Protein AF-T1CJJ9-F1 (afdb_monomer)

Mean predicted aligned error: 7.76 Å

Structure (mmCIF, N/CA/C/O backbone):
data_AF-T1CJJ9-F1
#
_entry.id   AF-T1CJJ9-F1
#
loop_
_atom_site.group_PDB
_atom_site.id
_atom_site.type_symbol
_atom_site.label_atom_id
_atom_site.label_alt_id
_atom_site.label_comp_id
_atom_site.label_asym_id
_atom_site.label_entity_id
_atom_site.label_seq_id
_atom_site.pdbx_PDB_ins_code
_atom_site.Cartn_x
_atom_site.Cartn_y
_atom_site.Cartn_z
_atom_site.occupancy
_atom_site.B_iso_or_equiv
_atom_site.auth_seq_id
_atom_site.auth_comp_id
_atom_site.auth_asym_id
_atom_site.auth_atom_id
_atom_site.pdbx_PDB_model_num
ATOM 1 N N . ALA A 1 1 ? 12.011 -10.398 -24.513 1.00 62.94 1 ALA A N 1
ATOM 2 C CA . ALA A 1 1 ? 10.992 -9.507 -23.919 1.00 62.94 1 ALA A CA 1
ATOM 3 C C . ALA A 1 1 ? 11.037 -8.155 -24.630 1.00 62.94 1 ALA A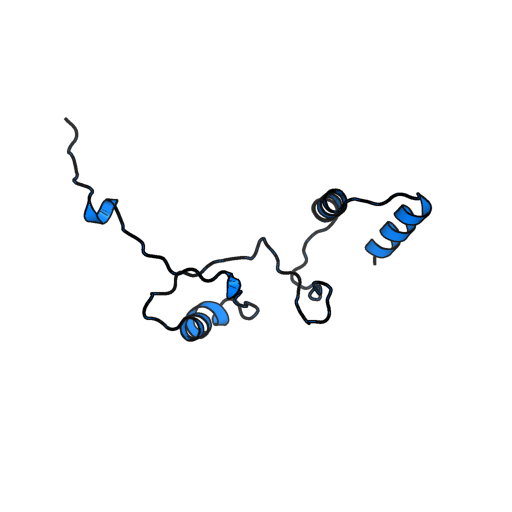 C 1
ATOM 5 O O . ALA A 1 1 ? 12.089 -7.797 -25.141 1.00 62.94 1 ALA A O 1
ATOM 6 N N . VAL A 1 2 ? 9.932 -7.409 -24.703 1.00 77.94 2 VAL A N 1
ATOM 7 C CA . VAL A 1 2 ? 9.904 -6.070 -25.335 1.00 77.94 2 VAL A CA 1
ATOM 8 C C . VAL A 1 2 ? 10.896 -5.110 -24.662 1.00 77.94 2 VAL A C 1
ATOM 10 O O . VAL A 1 2 ? 11.548 -4.328 -25.345 1.00 77.94 2 VAL A O 1
ATOM 13 N N . TRP A 1 3 ? 11.085 -5.251 -23.348 1.00 80.56 3 TRP A N 1
ATOM 14 C CA . TRP A 1 3 ? 11.996 -4.432 -22.549 1.00 80.56 3 TRP A CA 1
ATOM 15 C C . TRP A 1 3 ? 13.460 -4.485 -23.007 1.00 80.56 3 TRP A C 1
ATOM 17 O O . TRP A 1 3 ? 14.063 -3.438 -23.216 1.00 80.56 3 TRP A O 1
ATOM 27 N N . SER A 1 4 ? 14.009 -5.677 -23.269 1.00 83.75 4 SER A N 1
ATOM 28 C CA . SER A 1 4 ? 15.415 -5.814 -23.684 1.00 83.75 4 SER A CA 1
ATOM 29 C C . SER A 1 4 ? 15.702 -5.084 -25.001 1.00 83.75 4 SER A C 1
ATOM 31 O O . SER A 1 4 ? 16.732 -4.443 -25.152 1.00 83.75 4 SER A O 1
ATOM 33 N N . ARG A 1 5 ? 14.738 -5.083 -25.934 1.00 88.12 5 ARG A N 1
ATOM 34 C CA . ARG A 1 5 ? 14.858 -4.342 -27.201 1.00 88.12 5 ARG A CA 1
ATOM 35 C C . ARG A 1 5 ? 14.878 -2.826 -26.991 1.00 88.12 5 ARG A C 1
ATOM 37 O O . ARG A 1 5 ? 15.508 -2.111 -27.763 1.00 88.12 5 ARG A O 1
ATOM 44 N N . ILE A 1 6 ? 14.167 -2.326 -25.980 1.00 87.06 6 ILE A N 1
ATOM 45 C CA . ILE A 1 6 ? 14.169 -0.899 -25.630 1.00 87.06 6 ILE A CA 1
ATOM 46 C C . ILE A 1 6 ? 15.524 -0.521 -25.039 1.00 87.06 6 ILE A C 1
ATOM 48 O O . ILE A 1 6 ? 16.079 0.507 -25.423 1.00 87.06 6 ILE A O 1
ATOM 52 N N . GLU A 1 7 ? 16.076 -1.356 -24.158 1.00 87.06 7 GLU A N 1
ATOM 53 C CA . GLU A 1 7 ? 17.417 -1.154 -23.601 1.00 87.06 7 GLU A CA 1
ATOM 54 C C . GLU A 1 7 ? 18.471 -1.102 -24.713 1.00 87.06 7 GLU A C 1
ATOM 56 O O . GLU A 1 7 ? 19.236 -0.137 -24.773 1.00 87.06 7 GLU A O 1
ATOM 61 N N . ASP A 1 8 ? 18.438 -2.046 -25.659 1.00 91.69 8 ASP A N 1
ATOM 62 C CA . ASP A 1 8 ? 19.334 -2.059 -26.822 1.00 91.69 8 ASP A CA 1
ATOM 63 C C . ASP A 1 8 ? 19.235 -0.758 -27.643 1.00 91.69 8 ASP A C 1
ATOM 65 O O . ASP A 1 8 ? 20.250 -0.165 -28.024 1.00 91.69 8 ASP A O 1
ATOM 69 N N . LEU A 1 9 ? 18.015 -0.260 -27.883 1.00 91.94 9 LEU A N 1
ATOM 70 C CA . LEU A 1 9 ? 17.779 0.995 -28.606 1.00 91.94 9 LEU A CA 1
ATOM 71 C C . LEU A 1 9 ? 18.300 2.223 -27.849 1.00 91.94 9 LEU A C 1
ATOM 73 O O . LEU A 1 9 ? 18.865 3.130 -28.468 1.00 91.94 9 LEU A O 1
ATOM 77 N N . LEU A 1 10 ? 18.110 2.277 -26.529 1.00 91.75 10 LEU A N 1
ATOM 78 C CA . LEU A 1 10 ? 18.617 3.364 -25.688 1.00 91.75 10 LEU A CA 1
ATOM 79 C C . LEU A 1 10 ? 20.149 3.377 -25.681 1.00 91.75 10 LEU A C 1
ATOM 81 O O . LEU A 1 10 ? 20.754 4.435 -25.889 1.00 91.75 10 LEU A O 1
ATOM 85 N N . HIS A 1 11 ? 20.768 2.201 -25.554 1.00 92.50 11 HIS A N 1
ATOM 86 C CA . HIS A 1 11 ? 22.216 2.029 -25.632 1.00 92.50 11 HIS A CA 1
ATOM 87 C C . HIS A 1 11 ? 22.780 2.466 -26.986 1.00 92.50 11 HIS A C 1
ATOM 89 O O . HIS A 1 11 ? 23.711 3.274 -27.022 1.00 92.50 11 HIS A O 1
ATOM 95 N N . ALA A 1 12 ? 22.186 2.015 -28.096 1.00 94.62 12 A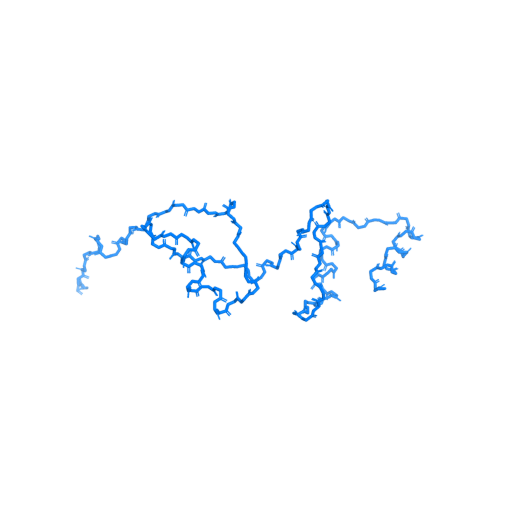LA A N 1
ATOM 96 C CA . ALA A 1 12 ? 22.603 2.407 -29.444 1.00 94.62 12 ALA A CA 1
ATOM 97 C C . ALA A 1 12 ? 22.534 3.930 -29.660 1.00 94.62 12 ALA A C 1
ATOM 99 O O . ALA A 1 12 ? 23.380 4.511 -30.341 1.00 94.62 12 ALA A O 1
ATOM 100 N N . ARG A 1 13 ? 21.556 4.597 -29.036 1.00 94.19 13 ARG A N 1
ATOM 101 C CA . ARG A 1 13 ? 21.373 6.056 -29.096 1.00 94.19 13 ARG A CA 1
ATOM 102 C C . ARG A 1 13 ? 22.205 6.834 -28.073 1.00 94.19 13 ARG A C 1
ATOM 104 O O . ARG A 1 13 ? 22.093 8.057 -28.034 1.00 94.19 13 ARG A O 1
ATOM 111 N N . LYS A 1 14 ? 23.015 6.159 -27.245 1.00 92.25 14 LYS A N 1
ATOM 112 C CA . LYS A 1 14 ? 23.754 6.757 -26.114 1.00 92.25 14 LYS A CA 1
ATOM 113 C C . LYS A 1 14 ? 22.852 7.597 -25.199 1.00 92.25 14 LYS A C 1
ATOM 115 O O . LYS A 1 14 ? 23.284 8.605 -24.643 1.00 92.25 14 LYS A O 1
ATOM 120 N N . SER A 1 15 ? 21.592 7.191 -25.067 1.00 91.12 15 SER A N 1
ATOM 121 C CA . SER A 1 15 ? 20.594 7.872 -24.250 1.00 91.12 15 SER A CA 1
ATOM 122 C C . SER A 1 15 ? 20.200 6.990 -23.076 1.00 91.12 15 SER A C 1
ATOM 124 O O . SER A 1 15 ? 20.257 5.765 -23.149 1.00 91.12 15 SER A O 1
ATOM 126 N N . ARG A 1 16 ? 19.798 7.617 -21.974 1.00 89.56 16 ARG A N 1
ATOM 127 C CA . ARG A 1 16 ? 19.307 6.921 -20.790 1.00 89.56 16 ARG A CA 1
ATOM 128 C C . ARG A 1 16 ? 18.081 7.645 -20.274 1.00 89.56 16 ARG A C 1
ATOM 130 O O . ARG A 1 16 ? 18.141 8.838 -19.997 1.00 89.56 16 ARG A O 1
ATOM 137 N N . TRP A 1 17 ? 17.000 6.901 -20.092 1.00 91.44 17 TRP A N 1
ATOM 138 C CA . TRP A 1 17 ? 15.808 7.421 -19.439 1.00 91.44 17 TRP A CA 1
ATOM 139 C C . TRP A 1 17 ? 16.014 7.557 -17.932 1.00 91.44 17 TRP A C 1
ATOM 141 O O . TRP A 1 17 ? 16.534 6.649 -17.273 1.00 91.44 17 TRP A O 1
ATOM 151 N N . LYS A 1 18 ? 15.549 8.678 -17.382 1.00 91.88 18 LYS A N 1
ATOM 152 C CA . LYS A 1 18 ? 15.343 8.869 -15.945 1.00 91.88 18 LYS A CA 1
ATOM 153 C C . LYS A 1 18 ? 14.225 7.946 -15.456 1.00 91.88 18 LYS A C 1
ATOM 155 O O . LYS A 1 18 ? 13.371 7.506 -16.224 1.00 91.88 18 LYS A O 1
ATOM 160 N N . ALA A 1 19 ? 14.172 7.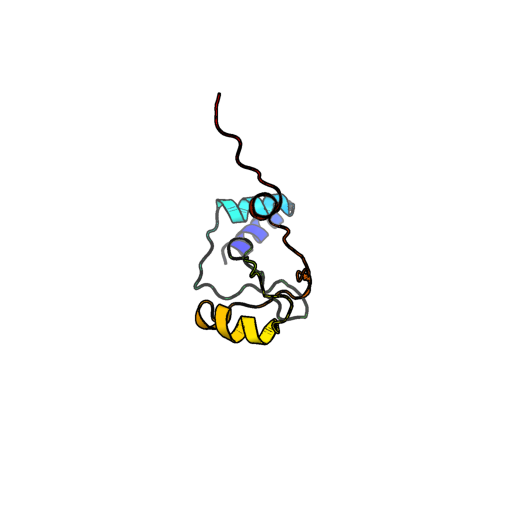713 -14.145 1.00 88.19 19 ALA A N 1
ATOM 161 C CA . ALA A 1 19 ? 13.133 6.879 -13.536 1.00 88.19 19 ALA A CA 1
ATOM 162 C C . ALA A 1 19 ? 11.705 7.368 -13.853 1.00 88.19 19 ALA A C 1
ATOM 164 O O . ALA A 1 19 ? 10.798 6.560 -14.020 1.00 88.19 19 ALA A O 1
ATOM 165 N N . THR A 1 20 ? 11.497 8.682 -13.973 1.00 92.81 20 THR A N 1
ATOM 166 C CA . THR A 1 20 ? 10.201 9.275 -14.340 1.00 92.81 20 THR A CA 1
ATOM 167 C C . THR A 1 20 ? 9.778 8.929 -15.765 1.00 92.81 20 THR A C 1
ATOM 169 O O . THR A 1 20 ? 8.615 8.620 -15.992 1.00 92.81 20 THR A O 1
ATOM 172 N N . GLU A 1 21 ? 10.713 8.933 -16.715 1.00 92.56 21 GLU A N 1
ATOM 173 C CA . GLU A 1 21 ? 10.448 8.601 -18.121 1.00 92.56 21 GLU A CA 1
ATOM 174 C C . GLU A 1 21 ? 10.160 7.105 -18.284 1.00 92.56 21 GLU A C 1
ATOM 176 O O . GLU A 1 21 ? 9.224 6.732 -18.985 1.00 92.56 21 GLU A O 1
ATOM 181 N N . GLN A 1 22 ? 10.890 6.248 -17.563 1.00 88.88 22 GLN A N 1
ATOM 182 C CA . GLN A 1 22 ? 10.611 4.808 -17.525 1.00 88.88 22 GLN A CA 1
ATOM 183 C C . GLN A 1 22 ? 9.222 4.513 -16.946 1.00 88.88 22 GLN A C 1
ATOM 185 O O . GLN A 1 22 ? 8.482 3.699 -17.498 1.00 88.88 22 GLN A O 1
ATOM 190 N N . LYS A 1 23 ? 8.846 5.197 -15.855 1.00 88.12 23 LYS A N 1
ATOM 191 C CA . LYS A 1 23 ? 7.504 5.089 -15.265 1.00 88.12 23 LYS A CA 1
ATOM 192 C C . LYS A 1 23 ? 6.421 5.543 -16.242 1.00 88.12 23 LYS A C 1
ATOM 194 O O . LYS A 1 23 ? 5.441 4.824 -16.411 1.00 88.12 23 LYS A O 1
ATOM 199 N N . LEU A 1 24 ? 6.621 6.681 -16.912 1.00 92.38 24 LEU A N 1
ATOM 200 C CA . LEU A 1 24 ? 5.691 7.189 -17.921 1.00 92.38 24 LEU A CA 1
ATOM 201 C C . LEU A 1 24 ? 5.519 6.182 -19.066 1.00 92.38 24 LEU A C 1
ATOM 203 O O . LEU A 1 24 ? 4.392 5.841 -19.415 1.00 92.38 24 LEU A O 1
ATOM 207 N N . TYR A 1 25 ? 6.622 5.644 -19.591 1.00 90.38 25 TYR A N 1
ATOM 208 C CA . TYR A 1 25 ? 6.582 4.621 -20.632 1.00 90.38 25 TYR A CA 1
ATOM 209 C C . TYR A 1 25 ? 5.782 3.386 -20.195 1.00 90.38 25 TYR A C 1
ATOM 211 O O . TYR A 1 25 ? 4.860 2.985 -20.904 1.00 90.38 25 TYR A O 1
ATOM 219 N N . ARG A 1 26 ? 6.075 2.823 -19.009 1.00 87.56 26 ARG A N 1
ATOM 220 C CA . ARG A 1 26 ? 5.311 1.690 -18.454 1.00 87.56 26 ARG A CA 1
ATOM 221 C C . ARG A 1 26 ? 3.820 2.033 -18.357 1.00 87.56 26 ARG A C 1
ATOM 223 O O . ARG A 1 26 ? 2.997 1.250 -18.808 1.00 87.56 26 ARG A O 1
ATOM 230 N N . SER A 1 27 ? 3.467 3.212 -17.847 1.00 88.94 27 SER A N 1
ATOM 231 C CA . SER A 1 27 ? 2.058 3.598 -17.678 1.00 88.94 27 SER A CA 1
ATOM 232 C C . SER A 1 27 ? 1.275 3.775 -18.985 1.00 88.94 27 SER A C 1
ATOM 234 O O . SER A 1 27 ? 0.066 3.585 -18.986 1.00 88.94 27 SER A O 1
ATOM 236 N N . VAL A 1 28 ? 1.942 4.146 -20.085 1.00 93.56 28 VAL A N 1
ATOM 237 C CA . VAL A 1 28 ? 1.280 4.451 -21.368 1.00 93.56 28 VAL A CA 1
ATOM 238 C C . VAL A 1 28 ? 1.265 3.249 -22.311 1.00 93.56 28 VAL A C 1
ATOM 240 O O . VAL A 1 28 ? 0.289 3.034 -23.021 1.00 93.56 28 VAL A O 1
ATOM 243 N N . PHE A 1 29 ? 2.356 2.483 -22.354 1.00 90.38 29 PHE A N 1
ATOM 244 C CA . PHE A 1 29 ? 2.570 1.440 -23.364 1.00 90.38 29 PHE A CA 1
ATOM 245 C C . PHE A 1 29 ? 2.450 0.017 -22.820 1.00 90.38 29 PHE A C 1
ATOM 247 O O . PHE A 1 29 ? 2.630 -0.938 -23.575 1.00 90.38 29 PHE A O 1
ATOM 254 N N . THR A 1 30 ? 2.188 -0.146 -21.523 1.00 88.81 30 THR A N 1
ATOM 255 C CA . THR A 1 30 ? 2.006 -1.462 -20.905 1.00 88.81 30 THR A CA 1
ATOM 256 C C . THR A 1 30 ? 0.714 -1.497 -20.106 1.00 88.81 30 THR A C 1
ATOM 258 O O . THR A 1 30 ? 0.221 -0.464 -19.662 1.00 88.81 30 THR A O 1
ATOM 261 N N . GLN A 1 31 ? 0.178 -2.699 -19.927 1.00 87.62 31 GLN A N 1
ATOM 262 C CA . GLN A 1 31 ? -0.956 -2.960 -19.054 1.00 87.62 31 GLN A CA 1
ATOM 263 C C . GLN A 1 31 ? -0.544 -3.975 -17.995 1.00 87.62 31 GLN A C 1
ATOM 265 O O . GLN A 1 31 ? 0.366 -4.779 -18.218 1.00 87.62 31 GLN A O 1
ATOM 270 N N . LYS A 1 32 ? -1.210 -3.919 -16.848 1.00 86.62 32 LYS A N 1
ATOM 271 C CA . LYS A 1 32 ? -1.044 -4.912 -15.793 1.00 86.62 32 LYS A CA 1
ATOM 272 C C . LYS A 1 32 ? -1.853 -6.150 -16.158 1.00 86.62 32 LYS A C 1
ATOM 274 O O . LYS A 1 32 ? -2.980 -6.024 -16.628 1.00 86.62 32 LYS A O 1
ATOM 279 N N . ASP A 1 33 ? -1.255 -7.313 -15.962 1.00 89.00 33 ASP A N 1
ATOM 280 C CA . ASP A 1 33 ? -1.876 -8.607 -16.212 1.00 89.00 33 ASP A CA 1
ATOM 281 C C . ASP A 1 33 ? -1.905 -9.383 -14.885 1.00 89.00 33 ASP A C 1
ATOM 283 O O . ASP A 1 33 ? -0.828 -9.683 -14.363 1.00 89.00 33 ASP A O 1
ATOM 287 N N . PRO A 1 34 ? -3.094 -9.656 -14.313 1.00 85.69 34 PRO A N 1
ATOM 288 C CA . PRO A 1 34 ? -3.229 -10.403 -13.062 1.00 85.69 34 PRO A CA 1
ATOM 289 C C . PRO A 1 34 ? -2.650 -11.821 -13.119 1.00 85.69 34 PRO A C 1
ATOM 291 O O . PRO A 1 34 ? -2.220 -12.340 -12.095 1.00 85.69 34 PRO A O 1
ATOM 294 N N . GLU A 1 35 ? -2.593 -12.431 -14.307 1.00 88.38 35 GLU A N 1
ATOM 295 C CA . GLU A 1 35 ? -2.109 -13.806 -14.499 1.00 88.38 35 GLU A CA 1
ATOM 296 C C . GLU A 1 35 ? -0.600 -13.866 -14.796 1.00 88.38 35 GLU A C 1
ATOM 298 O O . GLU A 1 35 ? -0.027 -14.940 -15.006 1.00 88.38 35 GLU A O 1
ATOM 303 N N . ALA A 1 36 ? 0.071 -12.712 -14.856 1.00 86.62 36 ALA A N 1
ATOM 304 C CA . ALA A 1 36 ? 1.501 -12.662 -15.111 1.00 86.62 36 ALA A CA 1
ATOM 305 C C . ALA A 1 36 ? 2.312 -13.193 -13.922 1.00 86.62 36 ALA A C 1
ATOM 307 O O . ALA A 1 36 ? 1.936 -13.075 -12.758 1.00 86.62 36 ALA A O 1
ATOM 308 N N . ALA A 1 37 ? 3.498 -13.728 -14.225 1.00 86.31 37 ALA A N 1
ATOM 309 C CA . ALA A 1 37 ? 4.437 -14.138 -13.191 1.00 86.31 37 ALA A CA 1
ATOM 310 C C . ALA A 1 37 ? 4.801 -12.943 -12.279 1.00 86.31 37 ALA A C 1
ATOM 312 O O . ALA A 1 37 ? 5.100 -11.859 -12.799 1.00 86.31 37 ALA A O 1
ATOM 313 N N . PRO A 1 38 ? 4.840 -13.133 -10.946 1.00 84.75 38 PRO A N 1
ATOM 314 C CA . PRO A 1 38 ? 5.217 -12.085 -10.008 1.00 84.75 38 PRO A CA 1
ATOM 315 C C . PRO A 1 38 ? 6.577 -11.463 -10.342 1.00 84.75 38 PRO A C 1
ATOM 317 O O . PRO A 1 38 ? 7.558 -12.156 -10.620 1.00 84.75 38 PRO A O 1
ATOM 320 N N . VAL A 1 39 ? 6.651 -10.133 -10.292 1.00 84.31 39 VAL A N 1
ATOM 321 C CA . VAL A 1 39 ? 7.881 -9.391 -10.591 1.00 84.31 39 VAL A CA 1
ATOM 322 C C . VAL A 1 39 ? 8.687 -9.219 -9.311 1.00 84.31 39 VAL A C 1
ATOM 324 O O . VAL A 1 39 ? 8.221 -8.595 -8.361 1.00 84.31 39 VAL A O 1
ATOM 327 N N . ALA A 1 40 ? 9.913 -9.739 -9.278 1.00 83.69 40 ALA A N 1
ATOM 328 C CA . ALA A 1 40 ? 10.813 -9.528 -8.150 1.00 83.69 40 ALA A CA 1
ATOM 329 C C . ALA A 1 40 ? 11.228 -8.050 -8.052 1.00 83.69 40 ALA A C 1
ATOM 331 O O . ALA A 1 40 ? 11.744 -7.449 -9.001 1.00 83.69 40 ALA A O 1
ATOM 332 N N . LYS A 1 41 ? 11.055 -7.467 -6.869 1.00 76.25 41 LYS A N 1
ATOM 333 C CA . LYS A 1 41 ? 11.572 -6.156 -6.487 1.00 76.25 41 LYS A CA 1
ATOM 334 C C . LYS A 1 41 ? 13.071 -6.323 -6.237 1.00 76.25 41 LYS A C 1
ATOM 336 O O . LYS A 1 41 ? 13.480 -6.553 -5.108 1.00 76.25 41 LYS A O 1
ATOM 341 N N . GLY A 1 42 ? 13.859 -6.296 -7.314 1.00 65.12 42 GLY A N 1
ATOM 342 C CA . GLY A 1 42 ? 15.281 -6.670 -7.347 1.00 65.12 42 GLY A CA 1
ATOM 343 C C . GLY A 1 42 ? 16.073 -6.421 -6.052 1.00 65.12 42 GLY A C 1
ATOM 344 O O . GLY A 1 42 ? 16.032 -5.336 -5.475 1.00 65.12 42 GLY A O 1
ATOM 345 N N . GLY A 1 43 ? 16.814 -7.436 -5.612 1.00 65.19 43 GLY A N 1
ATOM 346 C CA . GLY A 1 43 ? 17.498 -7.484 -4.320 1.00 65.19 43 GLY A CA 1
ATOM 347 C C . GLY A 1 43 ? 17.961 -8.910 -4.009 1.00 65.19 43 GLY A C 1
ATOM 348 O O . GLY A 1 43 ? 17.851 -9.787 -4.863 1.00 65.19 43 GLY A O 1
ATOM 349 N N . ARG A 1 44 ? 18.516 -9.139 -2.811 1.00 57.22 44 ARG A N 1
ATOM 350 C CA . ARG A 1 44 ? 18.888 -10.491 -2.342 1.00 57.22 44 ARG A CA 1
ATOM 351 C C . ARG A 1 44 ? 17.708 -11.277 -1.767 1.00 57.22 44 ARG A C 1
ATOM 353 O O . ARG A 1 44 ? 17.798 -12.495 -1.696 1.00 57.22 44 ARG A O 1
ATOM 360 N N . ASP A 1 45 ? 16.639 -10.584 -1.388 1.00 63.06 45 ASP A N 1
ATOM 361 C CA . ASP A 1 45 ? 15.463 -11.177 -0.757 1.00 63.06 45 ASP A CA 1
ATOM 362 C C . ASP A 1 45 ? 14.351 -11.400 -1.793 1.00 63.06 45 ASP A C 1
ATOM 364 O O . ASP A 1 45 ? 14.199 -10.609 -2.729 1.00 63.06 45 ASP A O 1
ATOM 368 N N . GLU A 1 46 ? 13.555 -12.457 -1.612 1.00 63.94 46 GLU A N 1
ATOM 369 C CA . GLU A 1 46 ? 12.381 -12.794 -2.435 1.00 63.94 46 GLU A CA 1
ATOM 370 C C . GLU A 1 46 ? 11.203 -11.846 -2.148 1.00 63.94 46 GLU A C 1
ATOM 372 O O . GLU A 1 46 ? 10.144 -12.240 -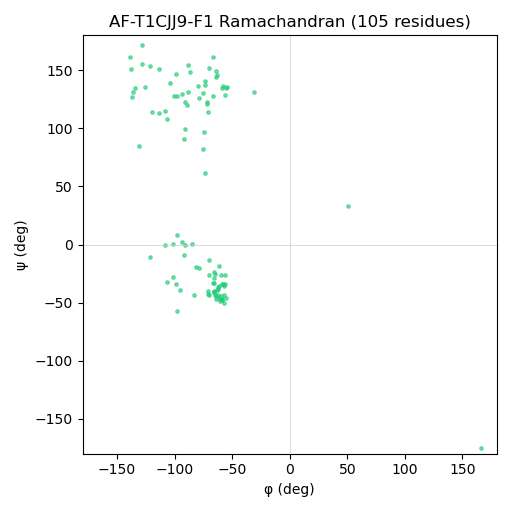1.667 1.00 63.94 46 GLU A O 1
ATOM 377 N N . VAL A 1 47 ? 11.395 -10.552 -2.403 1.00 76.62 47 VAL A N 1
ATOM 378 C CA . VAL A 1 47 ? 10.348 -9.535 -2.266 1.00 76.62 47 VAL A CA 1
ATOM 379 C C . VAL A 1 47 ? 9.785 -9.229 -3.647 1.00 76.62 47 VAL A C 1
ATOM 381 O O . VAL A 1 47 ? 10.534 -8.894 -4.563 1.00 76.62 47 VAL A O 1
ATOM 384 N N . TYR A 1 48 ? 8.466 -9.301 -3.805 1.00 85.00 48 TYR A N 1
ATOM 385 C CA . TYR A 1 48 ? 7.781 -8.955 -5.051 1.00 85.00 48 TYR A CA 1
ATOM 386 C C . TYR A 1 48 ? 7.416 -7.464 -5.108 1.00 85.00 48 TYR A C 1
ATOM 388 O O . TYR A 1 48 ? 7.303 -6.787 -4.081 1.00 85.00 48 TYR A O 1
ATOM 396 N N . GLU A 1 49 ? 7.285 -6.913 -6.316 1.00 84.88 49 GLU A N 1
ATOM 397 C CA . GLU A 1 49 ? 6.801 -5.547 -6.532 1.00 84.88 49 GLU A CA 1
ATOM 398 C C . GLU A 1 49 ? 5.296 -5.507 -6.204 1.00 84.88 49 GLU A C 1
ATOM 400 O O . GLU A 1 49 ? 4.518 -6.166 -6.892 1.00 84.88 49 GLU A O 1
ATOM 405 N N . PRO A 1 50 ? 4.860 -4.777 -5.155 1.00 86.50 50 PRO A N 1
ATOM 406 C CA . PRO A 1 50 ? 3.443 -4.694 -4.828 1.00 86.50 50 PRO A CA 1
ATOM 407 C C . PRO A 1 50 ? 2.725 -3.811 -5.846 1.00 86.50 50 PRO A C 1
ATOM 409 O O . PRO A 1 50 ? 3.225 -2.734 -6.194 1.00 86.50 50 PRO A O 1
ATOM 412 N N . ASP A 1 51 ? 1.517 -4.201 -6.239 1.00 87.56 51 ASP A N 1
ATOM 413 C CA . ASP A 1 51 ? 0.645 -3.298 -6.975 1.00 87.56 51 ASP A CA 1
ATOM 414 C C . ASP A 1 51 ? 0.118 -2.203 -6.033 1.00 87.56 51 ASP A C 1
ATOM 416 O O . ASP A 1 51 ? -0.473 -2.472 -4.988 1.00 87.56 51 ASP A O 1
ATOM 420 N N . ALA A 1 52 ? 0.372 -0.942 -6.382 1.00 86.38 52 ALA A N 1
ATOM 421 C CA . ALA A 1 52 ? -0.119 0.194 -5.617 1.00 86.38 52 ALA A CA 1
ATOM 422 C C . ALA A 1 52 ? -1.641 0.375 -5.732 1.00 86.38 52 ALA A C 1
ATOM 424 O O . ALA A 1 52 ? -2.228 0.912 -4.795 1.00 86.38 52 ALA A O 1
ATOM 425 N N . ASP A 1 53 ? -2.255 -0.078 -6.830 1.00 88.06 53 ASP A N 1
ATOM 426 C CA . ASP A 1 53 ? -3.694 0.080 -7.082 1.00 88.06 53 ASP A CA 1
ATOM 427 C C . ASP A 1 53 ? -4.533 -0.942 -6.298 1.00 88.06 53 ASP A C 1
ATOM 429 O O . ASP A 1 53 ? -5.712 -0.707 -6.060 1.00 88.06 53 ASP A O 1
ATOM 433 N N . LEU A 1 54 ? -3.921 -2.051 -5.864 1.00 89.56 54 LEU A N 1
ATOM 434 C CA . LEU A 1 54 ? -4.559 -3.108 -5.066 1.00 89.56 54 LEU A CA 1
ATOM 435 C C . LEU A 1 54 ? -4.282 -2.974 -3.561 1.00 89.56 54 LEU A C 1
ATOM 437 O O . LEU A 1 54 ? -4.575 -3.878 -2.784 1.00 89.56 54 LEU A O 1
ATOM 441 N N . ARG A 1 55 ? -3.659 -1.873 -3.129 1.00 91.06 55 ARG A N 1
ATOM 442 C CA . ARG A 1 55 ? -3.339 -1.670 -1.716 1.00 91.06 55 ARG A CA 1
ATOM 443 C C . ARG A 1 55 ? -4.579 -1.224 -0.951 1.00 91.06 55 ARG A C 1
ATOM 445 O O . ARG A 1 55 ? -5.120 -0.166 -1.255 1.00 91.06 55 ARG A O 1
ATOM 452 N N . ASP A 1 56 ? -4.899 -1.950 0.114 1.00 93.25 56 ASP A N 1
ATOM 453 C CA . ASP A 1 56 ? -5.988 -1.605 1.027 1.00 93.25 56 ASP A CA 1
ATOM 454 C C . ASP A 1 56 ? -5.542 -1.591 2.502 1.00 93.25 56 ASP A C 1
ATOM 456 O O . ASP A 1 56 ? -4.403 -1.955 2.827 1.00 93.25 56 ASP A O 1
ATOM 460 N N . PHE A 1 57 ? -6.424 -1.119 3.383 1.00 93.25 57 PHE A N 1
ATOM 461 C CA . PHE A 1 57 ? -6.237 -1.064 4.829 1.00 93.25 57 PHE A CA 1
ATOM 462 C C . PHE A 1 57 ? -7.481 -1.559 5.561 1.00 93.25 57 PHE A C 1
ATOM 464 O O . PHE A 1 57 ? -8.585 -1.086 5.313 1.00 93.25 57 PHE A O 1
ATOM 471 N N . GLU A 1 58 ? -7.264 -2.407 6.562 1.00 94.12 58 GLU A N 1
ATOM 472 C CA . GLU A 1 58 ? -8.326 -2.894 7.437 1.00 94.12 58 GLU A CA 1
ATOM 473 C C . GLU A 1 58 ? -8.299 -2.210 8.803 1.00 94.12 58 GLU A C 1
ATOM 475 O O . GLU A 1 58 ? -7.241 -2.008 9.406 1.00 94.12 58 GLU A O 1
ATOM 480 N N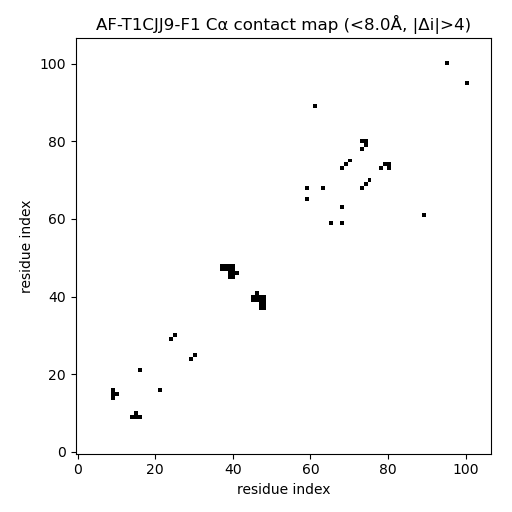 . ASN A 1 59 ? -9.485 -1.877 9.316 1.00 93.81 59 ASN A N 1
ATOM 481 C CA . ASN A 1 59 ? -9.640 -1.344 10.667 1.00 93.81 59 ASN A CA 1
ATOM 482 C C . ASN A 1 59 ? -9.877 -2.490 11.653 1.00 93.81 59 ASN A C 1
ATOM 484 O O . ASN A 1 59 ? -10.998 -2.972 11.808 1.00 93.81 59 ASN A O 1
ATOM 488 N N . VAL A 1 60 ? -8.820 -2.891 12.356 1.00 93.81 60 VAL A N 1
ATOM 489 C CA . VAL A 1 60 ? -8.886 -3.951 13.369 1.00 93.81 60 VAL A CA 1
ATOM 490 C C . VAL A 1 60 ? -9.253 -3.352 14.734 1.00 93.81 60 VAL A C 1
ATOM 492 O O . VAL A 1 60 ? -8.637 -2.363 15.152 1.00 93.81 60 VAL A O 1
ATOM 495 N N . PRO A 1 61 ? -10.233 -3.916 15.469 1.00 93.56 61 PRO A N 1
ATOM 496 C CA . PRO A 1 61 ? -10.509 -3.494 16.837 1.00 93.56 61 PRO A CA 1
ATOM 497 C C . PRO A 1 61 ? -9.253 -3.583 17.708 1.00 93.56 61 PRO A C 1
ATOM 499 O O . PRO A 1 61 ? -8.573 -4.599 17.719 1.00 93.56 61 PRO A O 1
ATOM 502 N N . LEU A 1 62 ? -8.982 -2.553 18.516 1.00 92.44 62 LEU A N 1
ATOM 503 C CA . LEU A 1 62 ? -7.730 -2.442 19.283 1.00 92.44 62 LEU A CA 1
ATOM 504 C C . LEU A 1 62 ? -7.430 -3.635 20.214 1.00 92.44 62 LEU A C 1
ATOM 506 O O . LEU A 1 62 ? -6.282 -3.860 20.580 1.00 92.44 62 LEU A O 1
ATOM 510 N N . LYS A 1 63 ? -8.468 -4.348 20.659 1.00 93.81 63 LYS A N 1
ATOM 511 C CA . LYS A 1 63 ? -8.341 -5.498 21.565 1.00 93.81 63 LYS A CA 1
ATOM 512 C C . LYS A 1 63 ? -8.220 -6.840 20.838 1.00 93.81 63 LYS A C 1
ATOM 514 O O . LYS A 1 63 ? -7.997 -7.838 21.516 1.00 93.81 63 LYS A O 1
ATOM 519 N N . ASP A 1 64 ? -8.418 -6.863 19.524 1.00 95.12 64 ASP A N 1
ATOM 520 C CA . ASP A 1 64 ? -8.288 -8.069 18.710 1.00 95.12 64 ASP A CA 1
ATOM 521 C C . ASP A 1 64 ? -6.832 -8.250 18.269 1.00 95.12 64 ASP A C 1
ATOM 523 O O . ASP A 1 64 ? -6.094 -7.282 18.069 1.00 95.12 64 ASP A O 1
ATOM 527 N N . ASP A 1 65 ? -6.422 -9.507 18.122 1.00 95.69 65 ASP A N 1
ATOM 528 C CA . ASP A 1 65 ? -5.129 -9.846 17.537 1.00 95.69 65 ASP A CA 1
ATOM 529 C C . ASP A 1 65 ? -5.169 -9.652 16.013 1.00 95.69 65 ASP A C 1
ATOM 531 O O . ASP A 1 65 ? -6.088 -10.124 15.338 1.00 95.69 65 ASP A O 1
ATOM 535 N N . ILE A 1 66 ? -4.174 -8.941 15.475 1.00 94.69 66 ILE A N 1
ATOM 536 C CA . ILE A 1 66 ? -4.141 -8.548 14.058 1.00 94.69 66 ILE A CA 1
ATOM 537 C C . ILE A 1 66 ? -4.000 -9.775 13.151 1.00 94.69 66 ILE A C 1
ATOM 539 O O . ILE A 1 66 ? -4.667 -9.843 12.119 1.00 94.69 66 ILE A O 1
ATOM 543 N N . ASP A 1 67 ? -3.171 -10.750 13.531 1.00 95.88 67 ASP A N 1
ATOM 544 C CA . ASP A 1 67 ? -2.923 -11.931 12.701 1.00 95.88 67 ASP A CA 1
ATOM 545 C C . ASP A 1 67 ? -4.161 -12.840 12.680 1.00 95.88 67 ASP A C 1
ATOM 547 O O . ASP A 1 67 ? -4.594 -13.287 11.617 1.00 95.88 67 ASP A O 1
ATOM 551 N N . ALA A 1 68 ? -4.807 -13.035 13.833 1.00 96.81 68 ALA A N 1
ATOM 552 C CA . ALA A 1 68 ? -6.068 -13.768 13.924 1.00 96.81 68 ALA A CA 1
ATOM 553 C C . ALA A 1 68 ? -7.207 -13.093 13.139 1.00 96.81 68 ALA A C 1
ATOM 555 O O . ALA A 1 68 ? -8.022 -13.785 12.525 1.00 96.81 68 ALA A O 1
ATOM 556 N N . PHE A 1 69 ? -7.275 -11.756 13.149 1.00 96.62 69 PHE A N 1
ATOM 557 C CA . PHE A 1 69 ? -8.229 -11.005 12.331 1.00 96.62 69 PHE A CA 1
ATOM 558 C C . PHE A 1 69 ? -7.954 -11.209 10.837 1.00 96.62 69 PHE A C 1
ATOM 560 O O . PHE A 1 69 ? -8.876 -11.511 10.082 1.00 96.62 69 PHE A O 1
ATOM 567 N N . PHE A 1 70 ? -6.692 -11.106 10.413 1.00 96.06 70 PHE A N 1
ATOM 568 C CA . PHE A 1 70 ? -6.295 -11.275 9.015 1.00 96.06 70 PHE A CA 1
ATOM 569 C C . PHE A 1 70 ? -6.655 -12.663 8.466 1.00 96.06 70 PHE A C 1
ATOM 571 O O . PHE A 1 70 ? -7.224 -12.770 7.379 1.00 96.06 70 PHE A O 1
ATOM 578 N N . GLU A 1 71 ? -6.393 -13.726 9.228 1.00 96.62 71 GLU A N 1
ATOM 579 C CA . GLU A 1 71 ? -6.740 -15.100 8.835 1.00 96.62 71 GLU A CA 1
ATOM 580 C C . GLU A 1 71 ? -8.254 -15.335 8.750 1.00 96.62 71 GLU A C 1
ATOM 582 O O . GLU A 1 71 ? -8.713 -16.125 7.925 1.00 96.62 71 GLU A O 1
ATOM 587 N N . ARG A 1 72 ? -9.039 -14.664 9.600 1.00 96.94 72 ARG A N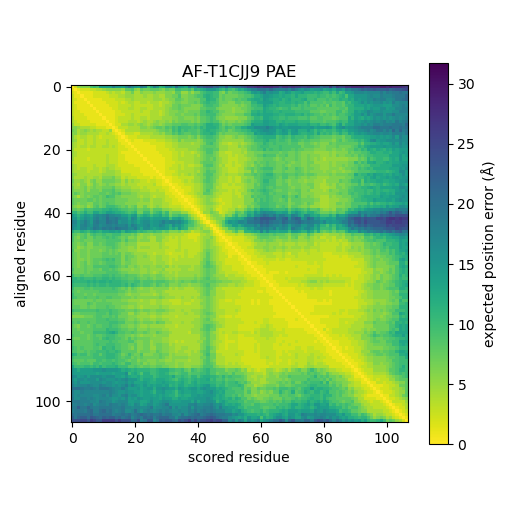 1
ATOM 588 C CA . ARG A 1 72 ? -10.495 -14.837 9.664 1.00 96.94 72 ARG A CA 1
ATOM 589 C C . ARG A 1 72 ? -11.239 -14.012 8.617 1.00 96.94 72 ARG A C 1
ATOM 591 O O . ARG A 1 72 ? -12.178 -14.525 8.018 1.00 96.94 72 ARG A O 1
ATOM 598 N N . GLU A 1 73 ? -10.844 -12.755 8.432 1.00 96.12 73 GLU A N 1
ATOM 599 C CA . GLU A 1 73 ? -11.606 -11.774 7.649 1.00 96.12 73 GLU A CA 1
ATOM 600 C C . GLU A 1 73 ? -10.969 -11.473 6.287 1.00 96.12 73 GLU A C 1
ATOM 602 O O . GLU A 1 73 ? -11.692 -11.220 5.334 1.00 96.12 73 GLU A O 1
ATOM 607 N N . VAL A 1 74 ? -9.637 -11.512 6.147 1.00 95.44 74 VAL A N 1
ATOM 608 C CA . VAL A 1 74 ? -8.968 -11.086 4.899 1.00 95.44 74 VAL A CA 1
ATOM 609 C C . VAL A 1 74 ? -8.623 -12.275 4.013 1.00 95.44 74 VAL A C 1
ATOM 611 O O . VAL A 1 74 ? -9.060 -12.358 2.863 1.00 95.44 74 VAL A O 1
ATOM 614 N N . ARG A 1 75 ? -7.859 -13.232 4.546 1.00 94.75 75 ARG A N 1
ATOM 615 C CA . ARG A 1 75 ? -7.304 -14.355 3.779 1.00 94.75 75 ARG A CA 1
ATOM 616 C C . ARG A 1 75 ? -8.346 -15.216 3.042 1.00 94.75 75 ARG A C 1
ATOM 618 O O . ARG A 1 75 ? -8.044 -15.650 1.931 1.00 94.75 75 ARG A O 1
ATOM 625 N N . PRO A 1 76 ? -9.563 -15.462 3.575 1.00 96.75 76 PRO A N 1
ATOM 626 C CA . PRO A 1 76 ? -10.592 -16.212 2.850 1.00 96.75 76 PRO A CA 1
ATOM 627 C C . PRO A 1 76 ? -11.118 -15.495 1.600 1.00 96.75 76 PRO A C 1
ATOM 629 O O . PRO A 1 76 ? -11.646 -16.148 0.700 1.00 96.75 76 PRO A O 1
ATOM 632 N N . HIS A 1 77 ? -10.997 -14.167 1.545 1.00 94.12 77 HIS A N 1
ATOM 633 C CA . HIS A 1 77 ? -11.465 -13.344 0.430 1.00 94.12 77 HIS A CA 1
ATOM 634 C C . HIS A 1 77 ? -10.340 -12.976 -0.540 1.00 94.12 77 HIS A C 1
ATOM 636 O O . HIS A 1 77 ? -10.582 -12.912 -1.744 1.00 94.12 77 HIS A O 1
ATOM 642 N N . VAL A 1 78 ? -9.119 -12.784 -0.032 1.00 92.50 78 VAL A N 1
ATOM 643 C CA . VAL A 1 78 ? -7.933 -12.435 -0.826 1.00 92.50 78 VAL A CA 1
ATOM 644 C C . VAL A 1 78 ? -6.778 -13.375 -0.445 1.00 92.50 78 VAL A C 1
ATOM 646 O O . VAL A 1 78 ? -5.981 -13.057 0.441 1.00 92.50 78 VAL A O 1
ATOM 649 N N . PRO A 1 79 ? -6.695 -14.571 -1.060 1.00 91.06 79 PRO A N 1
ATOM 650 C CA . PRO A 1 79 ? -5.762 -15.621 -0.636 1.00 91.06 79 PRO A CA 1
ATOM 651 C C . PRO A 1 79 ? -4.277 -15.277 -0.801 1.00 91.06 79 PRO A C 1
ATOM 653 O O . PRO A 1 79 ? -3.434 -15.847 -0.107 1.00 91.06 79 PRO A O 1
ATOM 656 N N . ASP A 1 80 ? -3.960 -14.378 -1.728 1.00 88.50 80 ASP A N 1
ATOM 657 C CA . ASP A 1 80 ? -2.620 -13.883 -2.046 1.00 88.50 80 ASP A CA 1
ATOM 658 C C . ASP A 1 80 ? -2.258 -12.593 -1.290 1.00 88.50 80 ASP A C 1
ATOM 660 O O . ASP A 1 80 ? -1.157 -12.063 -1.461 1.00 88.50 80 ASP A O 1
ATOM 664 N N . ALA A 1 81 ? -3.147 -12.097 -0.423 1.00 91.19 81 ALA A N 1
ATOM 665 C CA . ALA A 1 81 ? -2.869 -10.931 0.399 1.00 91.19 81 ALA A CA 1
ATOM 666 C C . ALA A 1 81 ? -1.709 -11.186 1.372 1.00 91.19 81 ALA A C 1
ATOM 668 O O . ALA A 1 81 ? -1.555 -12.264 1.952 1.00 91.19 81 ALA A O 1
ATOM 669 N N . TRP A 1 82 ? -0.935 -10.134 1.629 1.00 90.88 82 TRP A N 1
ATOM 670 C CA . TRP A 1 82 ? 0.071 -10.102 2.683 1.00 90.88 82 TRP A CA 1
ATOM 671 C C . TRP A 1 82 ? 0.039 -8.761 3.417 1.00 90.88 82 TRP A C 1
ATOM 673 O O . TRP A 1 82 ? -0.288 -7.719 2.846 1.00 90.88 82 TRP A O 1
ATOM 683 N N . MET A 1 83 ? 0.427 -8.773 4.691 1.00 91.69 83 MET A N 1
ATOM 684 C CA . MET A 1 83 ? 0.460 -7.570 5.522 1.00 91.69 83 MET A CA 1
ATOM 685 C C . MET A 1 83 ? 1.842 -6.910 5.502 1.00 91.69 83 MET A C 1
ATOM 687 O O . MET A 1 83 ? 2.857 -7.545 5.781 1.00 91.69 83 MET A O 1
ATOM 691 N N . ASP A 1 84 ? 1.883 -5.605 5.237 1.00 90.88 84 ASP A N 1
ATOM 692 C CA . ASP A 1 84 ? 3.082 -4.783 5.421 1.00 90.88 84 ASP A CA 1
ATOM 693 C C . ASP A 1 84 ? 3.088 -4.171 6.829 1.00 90.88 84 ASP A C 1
ATOM 695 O O . ASP A 1 84 ? 2.583 -3.066 7.042 1.00 90.88 84 ASP A O 1
ATOM 699 N N . ARG A 1 85 ? 3.692 -4.891 7.784 1.00 91.50 85 ARG A N 1
ATOM 700 C CA . ARG A 1 85 ? 3.707 -4.521 9.213 1.00 91.50 85 ARG A CA 1
ATOM 701 C C . ARG A 1 85 ? 4.393 -3.184 9.503 1.00 91.50 85 ARG A C 1
ATOM 703 O O . ARG A 1 85 ? 4.166 -2.586 10.549 1.00 91.50 85 ARG A O 1
ATOM 710 N N . ALA A 1 86 ? 5.209 -2.668 8.578 1.00 90.94 86 ALA A N 1
ATOM 711 C CA . ALA A 1 86 ? 5.813 -1.343 8.723 1.00 90.94 86 ALA A CA 1
ATOM 712 C C . ALA A 1 86 ? 4.790 -0.199 8.581 1.00 90.94 86 ALA A C 1
ATOM 714 O O . ALA A 1 86 ? 5.107 0.950 8.897 1.00 90.94 86 ALA A O 1
ATOM 715 N N . LYS A 1 87 ? 3.580 -0.489 8.082 1.00 90.31 87 LYS A N 1
ATOM 716 C CA . LYS A 1 87 ? 2.499 0.488 7.903 1.00 90.31 87 LYS A CA 1
ATOM 717 C C . LYS A 1 87 ? 1.416 0.430 8.977 1.00 90.31 87 LYS A C 1
ATOM 719 O O . LYS A 1 87 ? 0.493 1.245 8.908 1.00 90.31 87 LYS A O 1
ATOM 724 N N . ASP A 1 88 ? 1.537 -0.465 9.950 1.00 93.62 88 ASP A N 1
ATOM 725 C CA . ASP A 1 88 ? 0.593 -0.577 11.05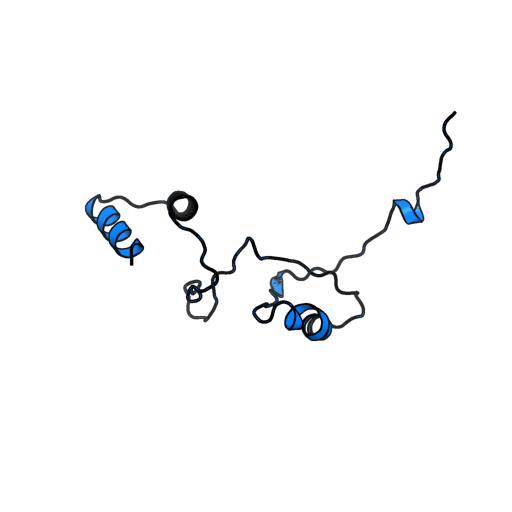8 1.00 93.62 88 ASP A CA 1
ATOM 726 C C . ASP A 1 88 ? 0.521 0.741 11.839 1.00 93.62 88 ASP A C 1
ATOM 728 O O . ASP A 1 88 ? 1.538 1.367 12.157 1.00 93.62 88 ASP A O 1
ATOM 732 N N . LYS A 1 89 ? -0.700 1.177 12.157 1.00 93.88 89 LYS A N 1
ATOM 733 C CA . LYS A 1 89 ? -0.951 2.396 12.930 1.00 93.88 89 LYS A CA 1
ATOM 734 C C . LYS A 1 89 ? -2.016 2.133 13.976 1.00 93.88 89 LYS A C 1
ATOM 736 O O . LYS A 1 89 ? -3.087 1.629 13.663 1.00 93.88 89 LYS A O 1
ATOM 741 N N . ILE A 1 90 ? -1.735 2.545 15.209 1.00 93.94 90 ILE A N 1
ATOM 742 C CA . ILE A 1 90 ? -2.718 2.551 16.292 1.00 93.94 90 ILE A CA 1
ATOM 743 C C . ILE A 1 90 ? -3.400 3.918 16.295 1.00 93.94 90 ILE A C 1
ATOM 745 O O . ILE A 1 90 ? -2.736 4.950 16.415 1.00 93.94 90 ILE A O 1
ATOM 749 N N . GLY A 1 91 ? -4.723 3.924 16.159 1.00 90.25 91 GLY A N 1
ATOM 750 C CA . GLY A 1 91 ? -5.541 5.132 16.152 1.00 90.25 91 GLY A CA 1
ATOM 751 C C . GLY A 1 91 ? -6.823 4.951 16.954 1.00 90.25 91 GLY A C 1
ATOM 752 O O . GLY A 1 91 ? -7.256 3.833 17.222 1.00 90.25 91 GLY A O 1
ATOM 753 N N . TYR A 1 92 ? -7.430 6.072 17.331 1.00 88.75 92 TYR A N 1
ATOM 754 C CA . TYR A 1 92 ? -8.746 6.116 17.957 1.00 88.75 92 TYR A CA 1
ATOM 755 C C . TYR A 1 92 ? -9.626 7.060 17.151 1.00 88.75 92 TYR A C 1
ATOM 757 O O . TYR A 1 92 ? -9.198 8.159 16.796 1.00 88.75 92 TYR A O 1
ATOM 765 N N . GLU A 1 93 ? -10.861 6.650 16.891 1.00 84.94 93 GLU A N 1
ATOM 766 C CA . GLU A 1 93 ? -11.859 7.507 16.268 1.00 84.94 93 GLU A CA 1
ATOM 767 C C . GLU A 1 93 ? -12.766 8.109 17.346 1.00 84.94 93 GLU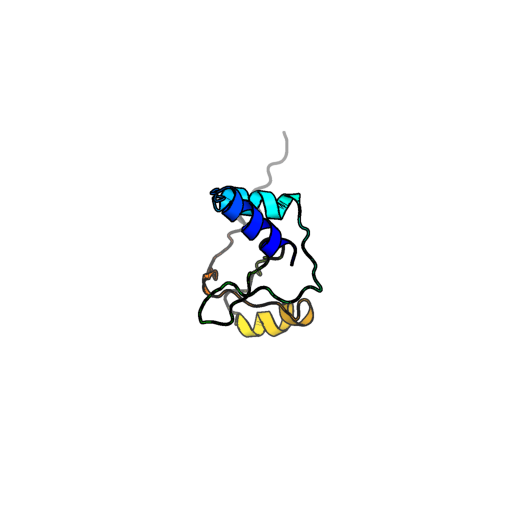 A C 1
ATOM 769 O O . GLU A 1 93 ? -13.349 7.396 18.164 1.00 84.94 93 GLU A O 1
ATOM 774 N N . ILE A 1 94 ? -12.911 9.435 17.339 1.00 87.31 94 ILE A N 1
ATOM 775 C CA . ILE A 1 94 ? -13.925 10.133 18.132 1.00 87.31 94 ILE A CA 1
ATOM 776 C C . ILE A 1 94 ? -14.999 10.604 17.160 1.00 87.31 94 ILE A C 1
ATOM 778 O O . ILE A 1 94 ? -14.781 11.544 16.394 1.00 87.31 94 ILE A O 1
ATOM 782 N N . ASN A 1 95 ? -16.176 9.977 17.192 1.00 88.06 95 ASN A N 1
ATOM 783 C CA . ASN A 1 95 ? -17.271 10.391 16.324 1.00 88.06 95 ASN A CA 1
ATOM 784 C C . ASN A 1 95 ? -17.886 11.700 16.839 1.00 88.06 95 ASN A C 1
ATOM 786 O O . ASN A 1 95 ? -18.729 11.707 17.743 1.00 88.06 95 ASN A O 1
ATOM 790 N N . PHE A 1 96 ? -17.448 12.821 16.263 1.00 89.00 96 PHE A N 1
ATOM 791 C CA . PHE A 1 96 ? -17.851 14.134 16.750 1.00 89.00 96 PHE A CA 1
ATOM 792 C C . PHE A 1 96 ? -19.356 14.379 16.615 1.00 89.00 96 PHE A C 1
ATOM 794 O O . PHE A 1 96 ? -19.976 14.929 17.521 1.00 89.00 96 PHE A O 1
ATOM 801 N N . ASN A 1 97 ? -19.962 13.925 15.518 1.00 88.81 97 ASN A N 1
ATOM 802 C CA . ASN A 1 97 ? -21.398 14.077 15.307 1.00 88.81 97 ASN A CA 1
ATOM 803 C C . ASN A 1 97 ? -22.191 13.292 16.353 1.00 88.81 97 ASN A C 1
ATOM 805 O O . ASN A 1 97 ? -23.120 13.818 16.951 1.00 88.81 97 ASN A O 1
ATOM 809 N N . ARG A 1 98 ? -21.791 12.055 16.647 1.00 87.56 98 ARG A N 1
ATOM 810 C CA . ARG A 1 98 ? -22.473 11.221 17.640 1.00 87.56 98 ARG A CA 1
ATOM 811 C C . ARG A 1 98 ? -22.425 11.816 19.048 1.00 87.56 98 ARG A C 1
ATOM 813 O O . ARG A 1 98 ? -23.388 11.660 19.792 1.00 87.56 98 ARG A O 1
ATOM 820 N N . HIS A 1 99 ? -21.315 12.450 19.426 1.00 89.19 99 HIS A N 1
ATOM 821 C CA . HIS A 1 99 ? -21.094 12.888 20.808 1.00 89.19 99 HIS A CA 1
ATOM 822 C C . HIS A 1 99 ? -21.336 14.379 21.052 1.00 89.19 99 HIS A C 1
ATOM 824 O O . HIS A 1 99 ? -21.702 14.755 22.164 1.00 89.19 99 HIS A O 1
ATOM 830 N N . PHE A 1 100 ? -21.157 15.228 20.040 1.00 90.31 100 PHE A N 1
ATOM 831 C CA . PHE A 1 100 ? -21.203 16.683 20.200 1.00 90.31 100 PHE A CA 1
ATOM 832 C C . PHE A 1 100 ? -22.267 17.364 19.336 1.00 90.31 100 PHE A C 1
ATOM 834 O O . PHE A 1 100 ? -22.545 18.543 19.563 1.00 90.31 100 PHE A O 1
ATOM 841 N N . TYR A 1 101 ? -22.898 16.667 18.381 1.00 91.75 101 TYR A N 1
ATOM 842 C CA . TYR A 1 101 ? -23.979 17.274 17.609 1.00 91.75 101 TYR A CA 1
ATOM 843 C C . TYR A 1 101 ? -25.227 17.441 18.474 1.00 91.75 101 TYR A C 1
ATOM 845 O O . TYR A 1 101 ? -25.805 16.479 18.979 1.00 91.75 101 TYR A O 1
ATOM 853 N N . LYS A 1 102 ? -25.677 18.688 18.597 1.00 87.69 102 LYS A N 1
ATOM 854 C CA . LYS A 1 102 ? -27.006 19.022 19.099 1.00 87.69 102 LYS A CA 1
ATOM 855 C C . LYS A 1 102 ? -27.829 19.525 17.925 1.00 87.69 102 LYS A C 1
ATOM 857 O O . LYS A 1 102 ? -27.515 20.567 17.349 1.00 87.69 102 LYS A O 1
ATOM 862 N N . TYR A 1 103 ? -28.872 18.778 17.577 1.00 89.62 103 TYR A N 1
ATOM 863 C CA . TYR A 1 103 ? -29.806 19.190 16.538 1.00 89.62 103 TYR A CA 1
ATOM 864 C C . TYR A 1 103 ? -30.392 20.564 16.874 1.00 89.62 103 TYR A C 1
ATOM 866 O O . TYR A 1 103 ? -30.893 20.778 17.978 1.00 89.62 103 TYR A O 1
ATOM 874 N N . THR A 1 104 ? -30.320 21.488 15.917 1.00 87.81 104 THR A N 1
ATOM 875 C CA . THR A 1 104 ? -30.935 22.812 16.030 1.00 87.81 104 THR A CA 1
ATOM 876 C C . THR A 1 104 ? -32.046 22.897 14.987 1.00 87.81 104 THR A C 1
ATOM 878 O O . THR A 1 104 ? -31.736 22.850 13.795 1.00 87.81 104 THR A O 1
ATOM 881 N N . PRO A 1 105 ? -33.325 22.982 15.394 1.00 89.75 105 PRO A N 1
ATOM 882 C CA . PRO A 1 105 ? -34.414 23.121 14.441 1.00 89.75 105 PRO A CA 1
ATOM 883 C C . PRO A 1 105 ? -34.300 24.448 13.665 1.00 89.75 105 PRO A C 1
ATOM 885 O O . PRO A 1 105 ? -33.867 25.455 14.236 1.00 89.75 105 PRO A O 1
ATOM 888 N N . PRO A 1 106 ? -34.661 24.459 12.370 1.00 86.06 106 PRO A N 1
ATOM 889 C CA . PRO A 1 106 ? -34.695 25.677 11.563 1.00 86.06 106 PRO A CA 1
ATOM 890 C C . PRO A 1 106 ? -35.748 26.670 12.093 1.00 86.06 106 PRO A C 1
ATOM 892 O O . PRO A 1 106 ? -36.737 26.253 12.694 1.00 86.06 106 PRO A O 1
ATOM 895 N N . ARG A 1 107 ? -35.487 27.975 11.907 1.00 81.12 107 ARG A N 1
ATOM 896 C CA . ARG A 1 107 ? -36.313 29.093 12.406 1.00 81.12 107 ARG A CA 1
ATOM 897 C C . ARG A 1 107 ? -37.623 29.260 11.651 1.00 81.12 107 ARG A C 1
ATOM 899 O O . ARG A 1 107 ? -37.602 29.059 10.417 1.00 81.12 107 ARG A O 1
#

Foldseek 3Di:
DVVVVVVVVCVVVVHDDDPVVVVVCCVPVHDDDPPDDFDAPDDPDRHTDDDPVPDDDDDDDPPDDPVVCCVPPPCVPPVPDDDDVVPDDDDDDDPCCVPPDDDDDDD

Solvent-accessible surface area (backbone atoms only — not comparable to full-atom values): 7483 Å² total; per-residue (Å²): 111,76,64,63,60,50,52,52,52,29,56,77,66,76,48,80,78,53,74,68,54,51,50,49,48,48,69,73,79,49,79,91,60,92,89,54,80,84,51,70,45,84,71,96,59,98,42,63,61,77,62,76,89,77,65,83,86,83,91,73,60,92,88,56,59,67,68,65,46,39,61,69,70,42,38,82,78,39,77,85,67,78,87,67,75,92,71,70,77,94,83,83,86,79,62,55,64,84,76,68,63,74,90,74,83,84,131

Radius of gyration: 22.91 Å; Cα contacts (8 Å, |Δi|>4): 32; chains: 1; bounding box: 60×45×51 Å

pLDDT: mean 88.51, std 7.52, range [57.22, 96.94]

Organism: NCBI:txid410659

Sequence (107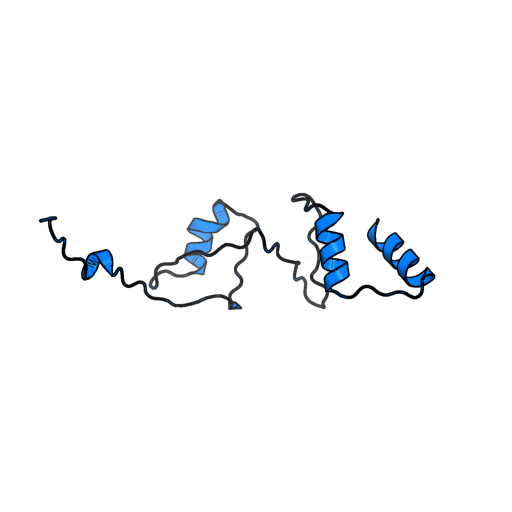 aa):
AVWSRIEDLLHARKSRWKATEQKLYRSVFTQKDPEAAPVAKGGRDEVYEPDADLRDFENVPLKDDIDAFFEREVRPHVPDAWMDRAKDKIGYEINFNRHFYKYTPPR

Secondary structure (DSSP, 8-state):
-HHHHHHHHHHHTT----HHHHHHHHHHH----TTSPPPB-SSSS--B---STT-------TTS-HHHHIIIIITTT-TT----GGG--------HHHHH-------